Protein AF-A0A4Q3UBS9-F1 (afdb_monomer_lite)

Sequence (119 aa):
MHRSKIEELAQNNERLEFLGDAILGSIIAEYLFKRYPGQPEGYLTELRSRIVRRETLNNVAMRMGLHKLVQYNKNDRGLSRSHIFGNALEALIGAVYLDRGFTRTRKFILDQIIKPYVD

Structure (mmCIF, N/CA/C/O backbone):
data_AF-A0A4Q3UBS9-F1
#
_entry.id   AF-A0A4Q3UBS9-F1
#
loop_
_atom_site.group_PDB
_atom_site.id
_atom_site.type_symbol
_atom_site.label_atom_id
_atom_site.label_alt_id
_atom_site.label_comp_id
_atom_site.label_asym_id
_atom_site.label_entity_id
_atom_site.label_seq_id
_atom_site.pdbx_PDB_ins_code
_atom_site.Cartn_x
_atom_site.Cartn_y
_atom_site.Cartn_z
_atom_site.occupancy
_atom_site.B_iso_or_equiv
_atom_site.auth_seq_id
_atom_site.auth_comp_id
_atom_site.auth_asym_id
_atom_site.auth_atom_id
_atom_site.pdbx_PDB_model_num
ATOM 1 N N . MET A 1 1 ? 20.906 20.048 -20.626 1.00 44.28 1 MET A N 1
ATOM 2 C CA . MET A 1 1 ? 20.736 18.835 -19.793 1.00 44.28 1 MET A CA 1
ATOM 3 C C . MET A 1 1 ? 20.977 17.621 -20.677 1.00 44.28 1 MET A C 1
ATOM 5 O O . MET A 1 1 ? 20.404 17.570 -21.756 1.00 44.28 1 MET A O 1
ATOM 9 N N . HIS A 1 2 ? 21.895 16.728 -20.303 1.00 38.28 2 HIS A N 1
ATOM 10 C CA . HIS A 1 2 ? 22.347 15.619 -21.154 1.00 38.28 2 HIS A CA 1
ATOM 11 C C . HIS A 1 2 ? 21.356 14.443 -21.098 1.00 38.28 2 HIS A C 1
ATOM 13 O O . HIS A 1 2 ? 20.904 14.066 -20.017 1.00 38.28 2 HIS A O 1
ATOM 19 N N . ARG A 1 3 ? 21.025 13.886 -22.268 1.00 38.09 3 ARG A N 1
ATOM 20 C CA . ARG A 1 3 ? 20.019 12.830 -22.510 1.00 38.09 3 ARG A CA 1
ATOM 21 C C . ARG A 1 3 ? 20.223 11.576 -21.643 1.00 38.09 3 ARG A C 1
ATOM 23 O O . ARG A 1 3 ? 19.251 10.976 -21.205 1.00 38.09 3 ARG A O 1
ATOM 30 N N . SER A 1 4 ? 21.475 11.282 -21.299 1.00 47.88 4 SER A N 1
ATOM 31 C CA . SER A 1 4 ? 21.884 10.178 -20.423 1.00 47.88 4 SER A CA 1
ATOM 32 C C . SER A 1 4 ? 21.292 10.248 -19.012 1.00 47.88 4 SER A C 1
ATOM 34 O O . SER A 1 4 ? 20.939 9.221 -18.447 1.00 47.88 4 SER A O 1
ATOM 36 N N . LYS A 1 5 ? 21.098 11.449 -18.453 1.00 39.44 5 LYS A N 1
ATOM 37 C CA . LYS A 1 5 ? 20.523 11.610 -17.106 1.00 39.44 5 LYS A CA 1
ATOM 38 C C . LYS A 1 5 ? 19.009 11.367 -17.081 1.00 39.44 5 LYS A C 1
ATOM 40 O O . LYS A 1 5 ? 18.461 11.001 -16.050 1.00 39.44 5 LYS A O 1
ATOM 45 N N . ILE A 1 6 ? 18.337 11.567 -18.219 1.00 50.50 6 ILE A N 1
ATOM 46 C CA . ILE A 1 6 ? 16.905 11.276 -18.388 1.00 50.50 6 ILE A CA 1
ATOM 47 C C . ILE A 1 6 ? 16.686 9.769 -18.564 1.00 50.50 6 ILE A C 1
ATOM 49 O O . ILE A 1 6 ? 15.713 9.243 -18.040 1.00 50.50 6 ILE A O 1
ATOM 53 N N . GLU A 1 7 ? 17.593 9.071 -19.252 1.00 44.06 7 GLU A N 1
ATOM 54 C CA . GLU A 1 7 ? 17.543 7.608 -19.401 1.00 44.06 7 GLU A CA 1
ATOM 55 C C . GLU A 1 7 ? 17.835 6.875 -18.085 1.00 44.06 7 GLU A C 1
ATOM 57 O O . GLU A 1 7 ? 17.165 5.895 -17.778 1.00 44.06 7 GLU A O 1
ATOM 62 N N . GLU A 1 8 ? 18.752 7.388 -17.263 1.00 46.25 8 GLU A N 1
ATOM 63 C CA . GLU A 1 8 ? 19.033 6.853 -15.922 1.00 46.25 8 GLU A CA 1
ATOM 64 C C . GLU A 1 8 ? 17.837 7.049 -14.965 1.00 46.25 8 GLU A C 1
ATOM 66 O O . GLU A 1 8 ? 17.432 6.119 -14.271 1.00 46.25 8 GLU A O 1
ATOM 71 N N . LEU A 1 9 ? 17.168 8.212 -15.022 1.00 45.41 9 LEU A N 1
ATOM 72 C CA . LEU A 1 9 ? 15.884 8.456 -14.338 1.00 45.41 9 LEU A CA 1
ATOM 73 C C . LEU A 1 9 ? 14.729 7.600 -14.889 1.00 45.41 9 LEU A C 1
ATOM 75 O O . LEU A 1 9 ? 13.752 7.361 -14.183 1.00 45.41 9 LEU A O 1
ATOM 79 N N . ALA A 1 10 ? 14.811 7.166 -16.150 1.00 46.84 10 ALA A N 1
ATOM 80 C CA . ALA A 1 10 ? 13.817 6.303 -16.785 1.00 46.84 10 ALA A CA 1
ATOM 81 C C . ALA A 1 10 ? 14.024 4.811 -16.473 1.00 46.84 10 ALA A C 1
ATOM 83 O O . ALA A 1 10 ? 13.097 4.029 -16.676 1.00 46.84 10 ALA A O 1
ATOM 84 N N . GLN A 1 11 ? 15.202 4.410 -15.976 1.00 52.44 11 GLN A N 1
ATOM 85 C CA . GLN A 1 11 ? 15.482 3.023 -15.582 1.00 52.44 11 GLN A CA 1
ATOM 86 C C . GLN A 1 11 ? 15.072 2.696 -14.143 1.00 52.44 11 GLN A C 1
ATOM 88 O O . GLN A 1 11 ? 14.856 1.524 -13.830 1.00 52.44 11 GLN A O 1
ATOM 93 N N . ASN A 1 12 ? 14.899 3.700 -13.283 1.00 68.06 12 ASN A N 1
ATOM 94 C CA . ASN A 1 12 ? 14.463 3.475 -11.913 1.00 68.06 12 ASN A CA 1
ATOM 95 C C . ASN A 1 12 ? 12.943 3.619 -11.799 1.00 68.06 12 ASN A C 1
ATOM 97 O O . ASN A 1 12 ? 12.350 4.619 -12.202 1.00 68.06 12 ASN A O 1
ATOM 101 N N . ASN A 1 13 ? 12.295 2.639 -11.170 1.00 86.19 13 ASN A N 1
ATOM 102 C CA . ASN A 1 13 ? 10.851 2.652 -10.923 1.00 86.19 13 ASN A CA 1
ATOM 103 C C . ASN A 1 13 ? 10.412 3.692 -9.863 1.00 86.19 13 ASN A C 1
ATOM 105 O O . ASN A 1 13 ? 9.300 3.608 -9.353 1.00 86.19 13 ASN A O 1
ATOM 109 N N . GLU A 1 14 ? 11.235 4.698 -9.553 1.00 88.88 14 GLU A N 1
ATOM 110 C CA . GLU A 1 14 ? 11.014 5.711 -8.508 1.00 88.88 14 GLU A CA 1
ATOM 111 C C . GLU A 1 14 ? 9.718 6.509 -8.712 1.00 88.88 14 GLU A C 1
ATOM 113 O O . GLU A 1 14 ? 9.005 6.816 -7.761 1.00 88.88 14 GLU A O 1
ATOM 118 N N . ARG A 1 15 ? 9.353 6.822 -9.964 1.00 94.31 15 ARG A N 1
ATOM 119 C CA . ARG A 1 15 ? 8.080 7.511 -10.251 1.00 94.31 15 ARG A CA 1
ATOM 120 C C . ARG A 1 15 ? 6.866 6.636 -9.946 1.00 94.31 15 ARG A C 1
ATOM 122 O O . ARG A 1 15 ? 5.834 7.150 -9.516 1.00 94.31 15 ARG A O 1
ATOM 129 N N . LEU A 1 16 ? 6.981 5.334 -10.208 1.00 94.94 16 LEU A N 1
ATOM 130 C CA . LEU A 1 16 ? 5.938 4.368 -9.880 1.00 94.94 16 LEU A CA 1
ATOM 131 C C . LEU A 1 16 ? 5.897 4.108 -8.375 1.00 94.94 16 LEU A C 1
ATOM 133 O O . LEU A 1 16 ? 4.803 3.999 -7.839 1.00 94.94 16 LEU A O 1
ATOM 137 N N . GLU A 1 17 ? 7.053 4.054 -7.708 1.00 94.69 17 GLU A N 1
ATOM 138 C CA . GLU A 1 17 ? 7.178 3.970 -6.248 1.00 94.69 17 GLU A CA 1
ATOM 139 C C . GLU A 1 17 ? 6.449 5.140 -5.584 1.00 94.69 17 GLU A C 1
ATOM 141 O O . GLU A 1 17 ? 5.535 4.918 -4.798 1.00 94.69 17 GLU A O 1
ATOM 146 N N . PHE A 1 18 ? 6.757 6.377 -5.989 1.00 95.44 18 PHE A N 1
ATOM 147 C CA . PHE A 1 18 ? 6.098 7.585 -5.486 1.00 95.44 18 PHE A CA 1
ATOM 148 C C . PHE A 1 18 ? 4.568 7.530 -5.625 1.00 95.44 18 PHE A C 1
ATOM 150 O O . PHE A 1 18 ? 3.833 7.826 -4.682 1.00 95.44 18 PHE A O 1
ATOM 157 N N . LEU A 1 19 ? 4.070 7.142 -6.804 1.00 97.50 19 LEU A N 1
ATOM 158 C CA . LEU A 1 19 ? 2.633 6.996 -7.032 1.00 97.50 19 LEU A CA 1
ATOM 159 C C . LEU A 1 19 ? 2.043 5.862 -6.181 1.00 97.50 19 LEU A C 1
ATOM 161 O O . LEU A 1 19 ? 0.960 6.000 -5.615 1.00 97.50 19 LEU A O 1
ATOM 165 N N . GLY A 1 20 ? 2.749 4.739 -6.110 1.00 97.44 20 GLY A N 1
ATOM 166 C CA . GLY A 1 20 ? 2.340 3.549 -5.386 1.00 97.44 20 GLY A CA 1
ATOM 167 C C . GLY A 1 20 ? 2.225 3.763 -3.885 1.00 97.44 20 GLY A C 1
ATOM 168 O O . GLY A 1 20 ? 1.217 3.352 -3.315 1.00 97.44 20 GLY A O 1
ATOM 169 N N . ASP A 1 21 ? 3.190 4.449 -3.270 1.00 96.31 21 ASP A N 1
ATOM 170 C CA . ASP A 1 21 ? 3.171 4.816 -1.848 1.00 96.31 21 ASP A CA 1
ATOM 171 C C . ASP A 1 21 ? 1.937 5.670 -1.512 1.00 96.31 21 ASP A C 1
ATOM 173 O O . ASP A 1 21 ? 1.155 5.333 -0.619 1.00 96.31 21 ASP A O 1
ATOM 177 N N . ALA A 1 22 ? 1.661 6.708 -2.310 1.00 97.81 22 ALA A N 1
ATOM 178 C CA . ALA A 1 22 ? 0.490 7.564 -2.112 1.00 97.81 22 ALA A CA 1
ATOM 179 C C . ALA A 1 22 ? -0.840 6.791 -2.223 1.00 97.81 22 ALA A C 1
ATOM 181 O O . ALA A 1 22 ? -1.764 6.989 -1.422 1.00 97.81 22 ALA A O 1
ATOM 182 N N . ILE A 1 23 ? -0.945 5.890 -3.205 1.00 98.00 23 ILE A N 1
ATOM 183 C CA . ILE A 1 23 ? -2.130 5.046 -3.405 1.00 98.00 23 ILE A CA 1
ATOM 184 C C . ILE A 1 23 ? -2.283 4.033 -2.266 1.00 98.00 23 ILE A C 1
ATOM 186 O O . ILE A 1 23 ? -3.383 3.886 -1.722 1.00 98.00 23 ILE A O 1
ATOM 190 N N . LEU A 1 24 ? -1.194 3.375 -1.866 1.00 97.12 24 LEU A N 1
ATOM 191 C CA . LEU A 1 24 ? -1.162 2.443 -0.743 1.00 97.12 24 LEU A CA 1
ATOM 192 C C . LEU A 1 24 ? -1.613 3.135 0.545 1.00 97.12 24 LEU A C 1
ATOM 194 O O . LEU A 1 24 ? -2.565 2.679 1.181 1.00 97.12 24 LEU A O 1
ATOM 198 N N . GLY A 1 25 ? -0.993 4.263 0.893 1.00 96.38 25 GLY A N 1
ATOM 199 C CA . GLY A 1 25 ? -1.318 5.031 2.092 1.00 96.38 25 GLY A CA 1
ATOM 200 C C . GLY A 1 25 ? -2.784 5.464 2.135 1.00 96.38 25 GLY A C 1
ATOM 201 O O . GLY A 1 25 ? -3.426 5.356 3.183 1.00 96.38 25 GLY A O 1
ATOM 202 N N . SER A 1 26 ? -3.339 5.873 0.991 1.00 97.12 26 SER A N 1
ATOM 203 C CA . SER A 1 26 ? -4.748 6.263 0.865 1.00 97.12 26 SER A CA 1
ATOM 204 C C . SER A 1 26 ? -5.702 5.086 1.096 1.00 97.12 26 SER A C 1
ATOM 206 O O . SER A 1 26 ? -6.659 5.204 1.860 1.00 97.12 26 SER A O 1
ATOM 208 N N . ILE A 1 27 ? -5.429 3.928 0.484 1.00 96.88 27 ILE A N 1
ATOM 209 C CA . ILE A 1 27 ? -6.254 2.720 0.633 1.00 96.88 27 ILE A CA 1
ATOM 210 C C . ILE A 1 27 ? -6.195 2.181 2.067 1.00 96.88 27 ILE A C 1
ATOM 212 O O . ILE A 1 27 ? -7.231 1.799 2.615 1.00 96.88 27 ILE A O 1
ATOM 216 N N . ILE A 1 28 ? -5.016 2.180 2.701 1.00 95.62 28 ILE A N 1
ATOM 217 C CA . ILE A 1 28 ? -4.886 1.744 4.098 1.00 95.62 28 ILE A CA 1
ATOM 218 C C . ILE A 1 28 ? -5.602 2.713 5.040 1.00 95.62 28 ILE A C 1
ATOM 220 O O . ILE A 1 28 ? -6.314 2.262 5.936 1.00 95.62 28 ILE A O 1
ATOM 224 N N . ALA A 1 29 ? -5.480 4.025 4.827 1.00 96.12 29 ALA A N 1
ATOM 225 C CA . ALA A 1 29 ? -6.201 5.015 5.625 1.00 96.12 29 ALA A CA 1
ATOM 226 C C . ALA A 1 29 ? -7.725 4.834 5.513 1.00 96.12 29 ALA A C 1
ATOM 228 O O . ALA A 1 29 ? -8.410 4.769 6.533 1.00 96.12 29 ALA A O 1
ATOM 229 N N . GLU A 1 30 ? -8.250 4.672 4.292 1.00 96.19 30 GLU A N 1
ATOM 230 C CA . GLU A 1 30 ? -9.675 4.407 4.055 1.00 96.19 30 GLU A CA 1
ATOM 231 C C . GLU A 1 30 ? -10.133 3.114 4.752 1.00 96.19 30 GLU A C 1
ATOM 233 O O . GLU A 1 30 ? -11.196 3.073 5.377 1.00 96.19 30 GLU A O 1
ATOM 238 N N . TYR A 1 31 ? -9.332 2.051 4.652 1.00 95.00 31 TYR A N 1
ATOM 239 C CA . TYR A 1 31 ? -9.622 0.771 5.288 1.00 95.00 31 TYR A CA 1
ATOM 240 C C . TYR A 1 31 ? -9.699 0.892 6.813 1.00 95.00 31 TYR A C 1
ATOM 242 O O . TYR A 1 31 ? -10.692 0.471 7.408 1.00 95.00 31 TYR A O 1
ATOM 250 N N . LEU A 1 32 ? -8.688 1.498 7.443 1.00 95.31 32 LEU A N 1
ATOM 251 C CA . LEU A 1 32 ? -8.628 1.659 8.896 1.00 95.31 32 LEU A CA 1
ATOM 252 C C . LEU A 1 32 ? -9.762 2.548 9.413 1.00 95.31 32 LEU A C 1
ATOM 254 O O . LEU A 1 32 ? -10.400 2.188 10.400 1.00 95.31 32 LEU A O 1
ATOM 258 N N . PHE A 1 33 ? -10.064 3.646 8.713 1.00 96.62 33 PHE A N 1
ATOM 259 C CA . PHE A 1 33 ? -11.174 4.539 9.049 1.00 96.62 33 PHE A CA 1
ATOM 260 C C . PHE A 1 33 ? -12.517 3.796 9.087 1.00 96.62 33 PHE A C 1
ATOM 262 O O . PHE A 1 33 ? -13.283 3.929 10.037 1.00 96.62 33 PHE A O 1
ATOM 269 N N . LYS A 1 34 ? -12.789 2.957 8.077 1.00 95.44 34 LYS A N 1
ATOM 270 C CA . LYS A 1 34 ? -14.027 2.162 8.014 1.00 95.44 34 LYS A CA 1
ATOM 271 C C . LYS A 1 34 ? -14.045 1.013 9.023 1.00 95.44 34 LYS A C 1
ATOM 273 O O . LYS A 1 34 ? -15.111 0.655 9.516 1.00 95.44 34 LYS A O 1
ATOM 278 N N . ARG A 1 35 ? -12.888 0.407 9.309 1.00 94.19 35 ARG A N 1
ATOM 279 C CA . ARG A 1 35 ? -12.773 -0.754 10.205 1.00 94.19 35 ARG A CA 1
ATOM 280 C C . ARG A 1 35 ? -12.877 -0.374 11.681 1.00 94.19 35 ARG A C 1
ATOM 282 O O . ARG A 1 35 ? -13.422 -1.161 12.454 1.00 94.19 35 ARG A O 1
ATOM 289 N N . TYR A 1 36 ? -12.373 0.800 12.056 1.00 95.25 36 TYR A N 1
ATOM 290 C CA . TYR A 1 36 ? -12.260 1.256 13.442 1.00 95.25 36 TYR A CA 1
ATOM 291 C C . TYR A 1 36 ? -12.968 2.608 13.673 1.00 95.25 36 TYR A C 1
ATOM 293 O O . TYR A 1 36 ? -12.320 3.573 14.076 1.00 95.25 36 TYR A O 1
ATOM 301 N N . PRO A 1 37 ? -14.298 2.699 13.470 1.00 96.19 37 PRO A N 1
ATOM 302 C CA . PRO A 1 37 ? -15.029 3.973 13.497 1.00 96.19 37 PRO A CA 1
ATOM 303 C C . PRO A 1 37 ? -15.026 4.689 14.860 1.00 96.19 37 PRO A C 1
ATOM 305 O O . PRO A 1 37 ? -15.315 5.878 14.920 1.00 96.19 37 PRO A O 1
ATOM 308 N N . GLY A 1 38 ? -14.728 3.980 15.954 1.00 96.62 38 GLY A N 1
ATOM 309 C CA . GLY A 1 38 ? -14.670 4.545 17.308 1.00 96.62 38 GLY A CA 1
ATOM 310 C C . GLY A 1 38 ? -13.265 4.899 17.802 1.00 96.62 38 GLY A C 1
ATOM 311 O O . GLY A 1 38 ? -13.128 5.317 18.947 1.00 96.62 38 GLY A O 1
ATOM 312 N N . GLN A 1 39 ? -12.221 4.687 16.995 1.00 97.81 39 GLN A N 1
ATOM 313 C CA . GLN A 1 39 ? -10.839 4.932 17.412 1.00 97.81 39 GLN A CA 1
ATOM 314 C C . GLN A 1 39 ? -10.380 6.351 17.040 1.00 97.81 39 GLN A C 1
ATOM 316 O O . GLN A 1 39 ? -10.789 6.873 16.000 1.00 97.81 39 GLN A O 1
ATOM 321 N N . PRO A 1 40 ? -9.520 6.986 17.858 1.00 97.69 40 PRO A N 1
ATOM 322 C CA . PRO A 1 40 ? -9.020 8.327 17.580 1.00 97.69 40 PRO A CA 1
ATOM 323 C C . PRO A 1 40 ? -8.029 8.336 16.407 1.00 97.69 40 PRO A C 1
ATOM 325 O O . PRO A 1 40 ? -7.399 7.326 16.096 1.00 97.69 40 PRO A O 1
ATOM 328 N N . GLU A 1 41 ? -7.830 9.510 15.801 1.00 97.00 41 GLU A N 1
ATOM 329 C CA . GLU A 1 41 ? -6.904 9.706 14.673 1.00 97.00 41 GLU A CA 1
ATOM 330 C C . GLU A 1 41 ? -5.495 9.169 14.969 1.00 97.00 41 GLU A C 1
ATOM 332 O O . GLU A 1 41 ? -4.957 8.423 14.153 1.00 97.00 41 GLU A O 1
ATOM 337 N N . GLY A 1 42 ? -4.947 9.436 16.160 1.00 97.75 42 GLY A N 1
ATOM 338 C CA . GLY A 1 42 ? -3.609 8.972 16.534 1.00 97.75 42 GLY A CA 1
ATOM 339 C C . GLY A 1 42 ? -3.453 7.4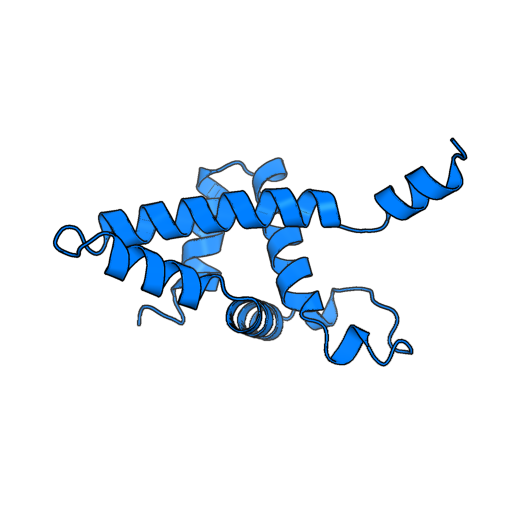47 16.479 1.00 97.75 42 GLY A C 1
ATOM 340 O O . GLY A 1 42 ? -2.431 6.953 16.006 1.00 97.75 42 GLY A O 1
ATOM 341 N N . TYR A 1 43 ? -4.492 6.696 16.865 1.00 96.00 43 TYR A N 1
ATOM 342 C CA . TYR A 1 43 ? -4.507 5.233 16.756 1.00 96.00 43 TYR A CA 1
ATOM 343 C C . TYR A 1 43 ? -4.485 4.779 15.289 1.00 96.00 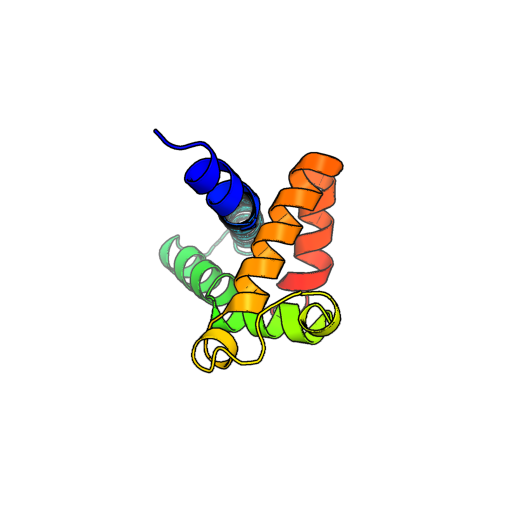43 TYR A C 1
ATOM 345 O O . TYR A 1 43 ? -3.724 3.884 14.915 1.00 96.00 43 TYR A O 1
ATOM 353 N N . LEU A 1 44 ? -5.289 5.420 14.432 1.00 96.69 44 LEU A N 1
ATOM 354 C CA . LEU A 1 44 ? -5.334 5.113 12.999 1.00 96.69 44 LEU A CA 1
ATOM 355 C C . LEU A 1 44 ? -3.997 5.434 12.318 1.00 96.69 44 LEU A C 1
ATOM 357 O O . LEU A 1 44 ? -3.516 4.645 11.502 1.00 96.69 44 LEU A O 1
ATOM 361 N N . THR A 1 45 ? -3.377 6.559 12.675 1.00 96.19 45 THR A N 1
ATOM 362 C CA . THR A 1 45 ? -2.075 6.982 12.153 1.00 96.19 45 THR A CA 1
ATOM 363 C C . THR A 1 45 ? -0.956 6.041 12.599 1.00 96.19 45 THR A C 1
ATOM 365 O O . THR A 1 45 ? -0.114 5.675 11.772 1.00 96.19 45 THR A O 1
ATOM 368 N N . GLU A 1 46 ? -0.966 5.570 13.850 1.00 95.75 46 GLU A N 1
ATOM 369 C CA . GLU A 1 46 ? -0.006 4.575 14.339 1.00 95.75 46 GLU A CA 1
ATOM 370 C C . GLU A 1 46 ? -0.141 3.242 13.585 1.00 95.75 46 GLU A C 1
ATOM 372 O O . GLU A 1 46 ? 0.846 2.721 13.052 1.00 95.75 46 GLU A O 1
ATOM 377 N N . LEU A 1 47 ? -1.365 2.712 13.471 1.00 93.94 47 LEU A N 1
ATOM 378 C CA . LEU A 1 47 ? -1.625 1.474 12.734 1.00 93.94 47 LEU A CA 1
ATOM 379 C C . LEU A 1 47 ? -1.231 1.589 11.264 1.00 93.94 47 LEU A C 1
ATOM 381 O O . LEU A 1 47 ? -0.552 0.703 10.742 1.00 93.94 47 LEU A O 1
ATOM 385 N N . ARG A 1 48 ? -1.611 2.686 10.597 1.00 94.88 48 ARG A N 1
ATOM 386 C CA . ARG A 1 48 ? -1.235 2.934 9.201 1.00 94.88 48 ARG A CA 1
ATOM 387 C C . ARG A 1 48 ? 0.279 2.907 9.054 1.00 94.88 48 ARG A C 1
ATOM 389 O O . ARG A 1 48 ? 0.779 2.179 8.205 1.00 94.88 48 ARG A O 1
ATOM 396 N N . SER A 1 49 ? 0.996 3.637 9.909 1.00 94.06 49 SER A N 1
ATOM 397 C CA . SER A 1 49 ? 2.462 3.714 9.883 1.00 94.06 49 SER A CA 1
ATOM 398 C C . SER A 1 49 ? 3.108 2.343 10.085 1.00 94.06 49 SER A C 1
ATOM 400 O O . SER A 1 49 ? 4.074 2.005 9.406 1.00 94.06 49 SER A O 1
ATOM 402 N N . ARG A 1 50 ? 2.548 1.504 10.964 1.00 92.06 50 ARG A N 1
ATOM 403 C CA . ARG A 1 50 ? 3.018 0.127 11.180 1.00 92.06 50 ARG A CA 1
ATOM 404 C C . ARG A 1 50 ? 2.824 -0.772 9.954 1.00 92.06 50 ARG A C 1
ATOM 406 O O . ARG A 1 50 ? 3.676 -1.620 9.681 1.00 92.06 50 ARG A O 1
ATOM 413 N N . ILE A 1 51 ? 1.726 -0.592 9.224 1.00 90.88 51 ILE A N 1
ATOM 414 C CA . ILE A 1 51 ? 1.411 -1.358 8.011 1.00 90.88 51 ILE A CA 1
ATOM 415 C C . ILE A 1 51 ? 2.293 -0.917 6.836 1.00 90.88 51 ILE A C 1
ATOM 417 O O . ILE A 1 51 ? 2.848 -1.763 6.142 1.00 90.88 51 ILE A O 1
ATOM 421 N N . VAL A 1 52 ? 2.455 0.391 6.622 1.00 92.62 52 VAL A N 1
ATOM 422 C CA . VAL A 1 52 ? 3.179 0.927 5.452 1.00 92.62 52 VAL A CA 1
ATOM 423 C C . VAL A 1 52 ? 4.676 1.138 5.693 1.00 92.62 52 VAL A C 1
ATOM 425 O O . VAL A 1 52 ? 5.386 1.587 4.803 1.00 92.62 52 VAL A O 1
ATOM 428 N N . ARG A 1 53 ? 5.209 0.814 6.880 1.00 90.88 53 ARG A N 1
ATOM 429 C CA . ARG A 1 53 ? 6.658 0.923 7.117 1.00 90.88 53 ARG A CA 1
ATOM 430 C C . ARG A 1 53 ? 7.433 -0.013 6.187 1.00 90.88 53 ARG A C 1
ATOM 432 O O . ARG A 1 53 ? 7.053 -1.165 5.971 1.00 90.88 53 ARG A O 1
ATOM 439 N N . ARG A 1 54 ? 8.600 0.454 5.744 1.00 88.38 54 ARG A N 1
ATOM 440 C CA . ARG A 1 54 ? 9.482 -0.242 4.791 1.00 88.38 54 ARG A CA 1
ATOM 441 C C . ARG A 1 54 ? 9.771 -1.700 5.143 1.00 88.38 54 ARG A C 1
ATOM 443 O O . ARG A 1 54 ? 9.765 -2.554 4.268 1.00 88.38 54 ARG A O 1
ATOM 450 N N . GLU A 1 55 ? 10.016 -2.003 6.417 1.00 87.94 55 GLU A N 1
ATOM 451 C CA . GLU A 1 55 ? 10.270 -3.377 6.877 1.00 87.94 55 GLU A CA 1
ATOM 452 C C . GLU A 1 55 ? 9.068 -4.301 6.617 1.00 87.94 55 GLU A C 1
ATOM 454 O O . GLU A 1 55 ? 9.226 -5.406 6.098 1.00 87.94 55 GLU A O 1
ATOM 459 N N . THR A 1 56 ? 7.859 -3.819 6.916 1.00 88.62 56 THR A N 1
ATOM 460 C CA . THR A 1 56 ? 6.601 -4.529 6.674 1.00 88.62 56 THR A CA 1
ATOM 461 C C . THR A 1 56 ? 6.418 -4.799 5.180 1.00 88.62 56 THR A C 1
ATOM 463 O O . THR A 1 56 ? 6.232 -5.950 4.785 1.00 88.62 56 THR A O 1
ATOM 466 N N . LEU A 1 57 ? 6.559 -3.770 4.340 1.00 90.56 57 LEU A N 1
ATOM 467 C CA . LEU A 1 57 ? 6.393 -3.894 2.888 1.00 90.56 57 LEU A CA 1
ATOM 468 C C . LEU A 1 57 ? 7.446 -4.799 2.248 1.00 90.56 57 LEU A C 1
ATOM 470 O O . LEU A 1 57 ? 7.119 -5.609 1.384 1.00 90.56 57 LEU A O 1
ATOM 474 N N . ASN A 1 58 ? 8.692 -4.737 2.716 1.00 89.12 58 ASN A N 1
ATOM 475 C CA . ASN A 1 58 ? 9.754 -5.618 2.246 1.00 89.12 58 ASN A CA 1
ATOM 476 C C . ASN A 1 58 ? 9.447 -7.089 2.576 1.00 89.12 58 ASN A C 1
ATOM 478 O O . ASN A 1 58 ? 9.601 -7.960 1.721 1.00 89.12 58 ASN A O 1
ATOM 482 N N . ASN A 1 59 ? 8.939 -7.374 3.780 1.00 87.06 59 ASN A N 1
ATOM 483 C CA . ASN A 1 59 ? 8.522 -8.725 4.165 1.00 87.06 59 ASN A CA 1
ATOM 484 C C . ASN A 1 59 ? 7.344 -9.231 3.319 1.00 87.06 59 ASN A C 1
ATOM 486 O O . ASN A 1 59 ? 7.344 -10.387 2.888 1.00 87.06 59 ASN A O 1
ATOM 490 N N . VAL A 1 60 ? 6.360 -8.372 3.041 1.00 88.19 60 VAL A N 1
ATOM 491 C CA . VAL A 1 60 ? 5.239 -8.696 2.145 1.00 88.19 60 VAL A CA 1
ATOM 492 C C . VAL A 1 60 ? 5.751 -9.003 0.735 1.00 88.19 60 VAL A C 1
ATOM 494 O O . VAL A 1 60 ? 5.444 -10.063 0.190 1.00 88.19 60 VAL A O 1
ATOM 497 N N . ALA A 1 61 ? 6.614 -8.152 0.180 1.00 88.75 61 ALA A N 1
ATOM 498 C CA . ALA A 1 61 ? 7.212 -8.346 -1.138 1.00 88.75 61 ALA A CA 1
ATOM 499 C C . ALA A 1 61 ? 8.003 -9.664 -1.239 1.00 88.75 61 ALA A C 1
ATOM 501 O O . ALA A 1 61 ? 7.885 -10.401 -2.223 1.00 88.75 61 ALA A O 1
ATOM 502 N N . MET A 1 62 ? 8.765 -10.012 -0.197 1.00 86.25 62 MET A N 1
ATOM 503 C CA . MET A 1 62 ? 9.480 -11.288 -0.114 1.00 86.25 62 MET A CA 1
ATOM 504 C C . MET A 1 62 ? 8.521 -12.482 -0.160 1.00 86.25 62 MET A C 1
ATOM 506 O O . MET A 1 62 ? 8.747 -13.403 -0.949 1.00 86.25 62 MET A O 1
ATOM 510 N N . ARG A 1 63 ? 7.436 -12.450 0.629 1.00 85.62 63 ARG A N 1
ATOM 511 C CA . ARG A 1 63 ? 6.410 -13.511 0.680 1.00 85.62 63 ARG A CA 1
ATOM 512 C C . ARG A 1 63 ? 5.657 -13.669 -0.637 1.00 85.62 63 ARG A C 1
ATOM 514 O O . ARG A 1 63 ? 5.347 -14.789 -1.024 1.00 85.62 63 ARG A 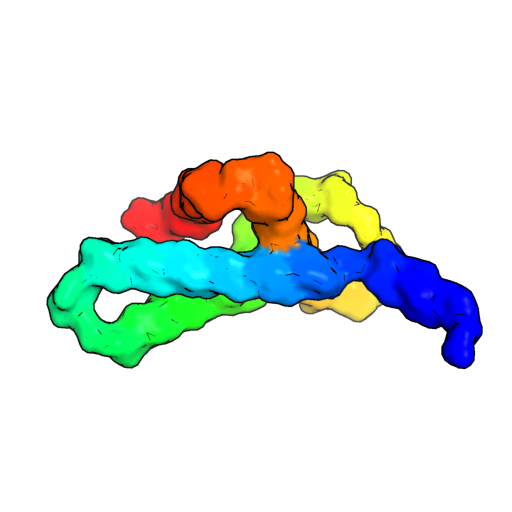O 1
ATOM 521 N N . MET A 1 64 ? 5.420 -12.567 -1.342 1.00 85.25 64 MET A N 1
ATOM 522 C CA . MET A 1 64 ? 4.829 -12.561 -2.684 1.00 85.25 64 MET A CA 1
ATOM 523 C C . MET A 1 64 ? 5.789 -13.075 -3.770 1.00 85.25 64 MET A C 1
ATOM 525 O O . MET A 1 64 ? 5.390 -13.245 -4.918 1.00 85.25 64 MET A O 1
ATOM 529 N N . GLY A 1 65 ? 7.059 -13.323 -3.434 1.00 84.38 65 GLY A N 1
ATOM 530 C CA . GLY A 1 65 ? 8.055 -13.813 -4.381 1.00 84.38 65 GLY A CA 1
ATOM 531 C C . GLY A 1 65 ? 8.656 -12.734 -5.283 1.00 84.38 65 GLY A C 1
ATOM 532 O O . GLY A 1 65 ? 9.370 -13.086 -6.221 1.00 84.38 65 GLY A O 1
ATOM 533 N N . LEU A 1 66 ? 8.440 -11.439 -4.997 1.00 84.69 66 LEU A N 1
ATOM 534 C CA . LEU A 1 66 ? 8.973 -10.339 -5.819 1.00 84.69 66 LEU A CA 1
ATOM 535 C C . LEU A 1 66 ? 10.501 -10.382 -5.912 1.00 84.69 66 LEU A C 1
ATOM 537 O O . LEU A 1 66 ? 11.060 -10.043 -6.949 1.00 84.69 66 LEU A O 1
ATOM 541 N N . HIS A 1 67 ? 11.186 -10.887 -4.886 1.00 80.12 67 HIS A N 1
ATOM 542 C CA . HIS A 1 67 ? 12.640 -11.065 -4.894 1.00 80.12 67 HIS A CA 1
ATOM 543 C C . HIS A 1 67 ? 13.177 -11.938 -6.036 1.00 80.12 67 HIS A C 1
ATOM 545 O O . HIS A 1 67 ? 14.357 -11.856 -6.366 1.00 80.12 67 HIS A O 1
ATOM 551 N N . LYS A 1 68 ? 12.327 -12.776 -6.643 1.00 82.06 68 LYS A N 1
ATOM 552 C CA . LYS A 1 68 ? 12.679 -13.605 -7.805 1.00 82.06 68 LYS A CA 1
ATOM 553 C C . LYS A 1 68 ? 12.510 -12.868 -9.135 1.00 82.06 68 LYS A C 1
ATOM 555 O O . LYS A 1 68 ? 13.030 -13.331 -10.143 1.00 82.06 68 LYS A O 1
ATOM 560 N N . LEU A 1 69 ? 11.760 -11.767 -9.136 1.00 81.44 69 LEU A N 1
ATOM 561 C CA . LEU A 1 69 ? 11.367 -11.008 -10.325 1.00 81.44 69 LEU A CA 1
ATOM 562 C C . LEU A 1 69 ? 12.109 -9.672 -10.436 1.00 81.44 69 LEU A C 1
ATOM 564 O O . LEU A 1 69 ? 12.341 -9.190 -11.541 1.00 81.44 69 LEU A O 1
ATOM 568 N N . VAL A 1 70 ? 12.483 -9.074 -9.302 1.00 80.00 70 VAL A N 1
ATOM 569 C CA . VAL A 1 70 ? 13.217 -7.807 -9.266 1.00 80.00 70 VAL A CA 1
ATOM 570 C C . VAL A 1 70 ? 14.621 -8.009 -9.831 1.00 80.00 70 VAL A C 1
ATOM 572 O O . VAL A 1 70 ? 15.403 -8.819 -9.331 1.00 80.00 70 VAL A O 1
ATOM 575 N N . GLN A 1 71 ? 14.948 -7.240 -10.867 1.00 76.44 71 GLN A N 1
ATOM 576 C CA . GLN A 1 71 ? 16.299 -7.147 -11.405 1.00 76.44 71 GLN A CA 1
ATOM 577 C C . GLN A 1 71 ? 17.069 -6.092 -10.613 1.00 76.44 71 GLN A C 1
ATOM 579 O O . GLN A 1 71 ? 16.660 -4.938 -10.544 1.00 76.44 71 GLN A O 1
ATOM 584 N N . TYR A 1 72 ? 18.171 -6.495 -9.990 1.00 73.50 72 TYR A N 1
ATOM 585 C CA . TYR A 1 72 ? 19.035 -5.598 -9.229 1.00 73.50 72 TYR A CA 1
ATOM 586 C C . TYR A 1 72 ? 20.489 -6.054 -9.324 1.00 73.50 72 TYR A C 1
ATOM 588 O O . TYR A 1 72 ? 20.776 -7.232 -9.569 1.00 73.50 72 TYR A O 1
ATOM 596 N N . ASN A 1 73 ? 21.424 -5.125 -9.117 1.00 70.12 73 ASN A N 1
ATOM 597 C CA . ASN A 1 73 ? 22.841 -5.455 -9.104 1.00 70.12 73 ASN A CA 1
ATOM 598 C C . ASN A 1 73 ? 23.199 -6.210 -7.813 1.00 70.12 73 ASN A C 1
ATOM 600 O O . ASN A 1 73 ? 23.337 -5.616 -6.747 1.00 70.12 73 ASN A O 1
ATOM 604 N N . LYS A 1 74 ? 23.379 -7.532 -7.914 1.00 64.38 74 LYS A N 1
ATOM 605 C CA . LYS A 1 74 ? 23.725 -8.405 -6.776 1.00 64.38 74 LYS A CA 1
ATOM 606 C C . LYS A 1 74 ? 25.104 -8.113 -6.170 1.00 64.38 74 LYS A C 1
ATOM 608 O O . LYS A 1 74 ? 25.352 -8.507 -5.034 1.00 64.38 74 LYS A O 1
ATOM 613 N N . ASN A 1 75 ? 25.987 -7.446 -6.916 1.00 64.00 75 ASN A N 1
ATOM 614 C CA . ASN A 1 75 ? 27.328 -7.083 -6.454 1.00 64.00 75 ASN A CA 1
ATOM 615 C C . ASN A 1 75 ? 27.338 -5.792 -5.628 1.00 64.00 75 ASN A C 1
ATOM 617 O O . ASN A 1 75 ? 28.334 -5.496 -4.967 1.00 64.00 75 ASN A O 1
ATOM 621 N N . ASP A 1 76 ? 26.234 -5.047 -5.627 1.00 64.19 76 ASP A N 1
ATOM 622 C CA . ASP A 1 76 ? 26.064 -3.910 -4.742 1.00 64.19 76 ASP A CA 1
ATOM 623 C C . ASP A 1 76 ? 25.653 -4.407 -3.349 1.00 64.19 76 ASP A C 1
ATOM 625 O O . ASP A 1 76 ? 24.505 -4.764 -3.064 1.00 64.19 76 ASP A O 1
ATOM 629 N N . ARG A 1 77 ? 26.643 -4.467 -2.457 1.00 53.03 77 ARG A N 1
ATOM 630 C CA . ARG A 1 77 ? 26.466 -4.949 -1.082 1.00 53.03 77 ARG A CA 1
ATOM 631 C C . ARG A 1 77 ? 25.532 -4.049 -0.259 1.00 53.03 77 ARG A C 1
ATOM 633 O O . ARG A 1 77 ? 24.994 -4.528 0.742 1.00 53.03 77 ARG A O 1
ATOM 640 N N . GLY A 1 78 ? 25.299 -2.801 -0.680 1.00 55.75 78 GLY A N 1
ATOM 641 C CA . GLY A 1 78 ? 24.329 -1.888 -0.071 1.00 55.75 78 GLY A CA 1
ATOM 642 C C . GLY A 1 78 ? 22.880 -2.241 -0.417 1.00 55.75 78 GLY A C 1
ATOM 643 O O . GLY A 1 78 ? 22.000 -2.129 0.437 1.00 55.75 78 GLY A O 1
ATOM 644 N N . LEU A 1 79 ? 22.642 -2.776 -1.620 1.00 53.19 79 LEU A N 1
ATOM 645 C CA . LEU A 1 79 ? 21.305 -3.133 -2.105 1.00 53.19 79 LEU A CA 1
ATOM 646 C C . LEU A 1 79 ? 20.690 -4.328 -1.350 1.00 53.19 79 LEU A C 1
ATOM 648 O O . LEU A 1 79 ? 19.484 -4.334 -1.118 1.00 53.19 79 LEU A O 1
ATOM 652 N N . SER A 1 80 ? 21.494 -5.284 -0.861 1.00 46.09 80 SER A N 1
ATOM 653 C CA . SER A 1 80 ? 20.993 -6.431 -0.066 1.00 46.09 80 SER A CA 1
ATOM 654 C C . SER A 1 80 ? 20.427 -6.056 1.315 1.00 46.09 80 SER A C 1
ATOM 656 O O . SER A 1 80 ? 19.625 -6.802 1.873 1.00 46.09 80 SER A O 1
ATOM 658 N N . ARG A 1 81 ? 20.831 -4.897 1.861 1.00 52.50 81 ARG A N 1
ATOM 659 C CA . ARG A 1 81 ? 20.284 -4.302 3.097 1.00 52.50 81 ARG A CA 1
ATOM 660 C C . ARG A 1 81 ? 19.219 -3.242 2.822 1.00 52.50 81 ARG A C 1
ATOM 662 O O . ARG A 1 81 ? 18.571 -2.775 3.754 1.00 52.50 81 ARG A O 1
ATOM 669 N N . SER A 1 82 ? 19.071 -2.832 1.568 1.00 61.16 82 SER A N 1
ATOM 670 C CA . SER A 1 82 ? 18.120 -1.807 1.171 1.00 61.16 82 SER A CA 1
ATOM 671 C C . SER A 1 82 ? 16.733 -2.424 1.045 1.00 61.16 82 SER A C 1
ATOM 673 O O . SER A 1 82 ? 16.583 -3.572 0.629 1.00 61.16 82 SER A O 1
ATOM 675 N N . HIS A 1 83 ? 15.703 -1.668 1.394 1.00 73.56 83 HIS A N 1
ATOM 676 C CA . HIS A 1 83 ? 14.298 -2.061 1.301 1.00 73.56 83 HIS A CA 1
ATOM 677 C C . HIS A 1 83 ? 13.801 -2.175 -0.157 1.00 73.56 83 HIS A C 1
ATOM 679 O O . HIS A 1 83 ? 12.650 -1.871 -0.449 1.00 73.56 83 HIS A O 1
ATOM 685 N N . ILE A 1 84 ? 14.665 -2.624 -1.074 1.00 83.31 84 ILE A N 1
ATOM 686 C CA . ILE A 1 84 ? 14.458 -2.673 -2.520 1.00 83.31 84 ILE A CA 1
ATOM 687 C C . ILE A 1 84 ? 13.201 -3.448 -2.906 1.00 83.31 84 ILE A C 1
ATOM 689 O O . ILE A 1 84 ? 12.528 -3.078 -3.861 1.00 83.31 84 ILE A O 1
ATOM 693 N N . PHE A 1 85 ? 12.845 -4.501 -2.164 1.00 86.88 85 PHE A N 1
ATOM 694 C CA . PHE A 1 85 ? 11.637 -5.264 -2.463 1.00 86.88 85 PHE A CA 1
ATOM 695 C C . PHE A 1 85 ? 10.378 -4.522 -2.005 1.00 86.88 85 PHE A C 1
ATOM 697 O O . PHE A 1 85 ? 9.353 -4.632 -2.671 1.00 86.88 85 PHE A O 1
ATOM 704 N N . GLY A 1 86 ? 10.458 -3.736 -0.926 1.00 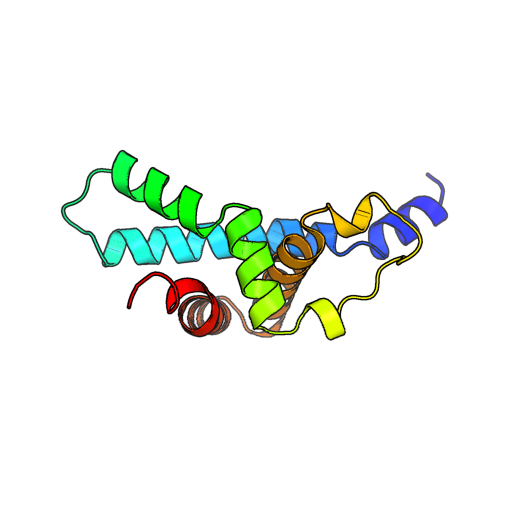89.44 86 GLY A N 1
ATOM 705 C CA . GLY A 1 86 ? 9.398 -2.808 -0.520 1.00 89.44 86 GLY A CA 1
ATOM 706 C C . GLY A 1 86 ? 9.157 -1.737 -1.585 1.00 89.44 86 GLY A C 1
ATOM 707 O O . GLY A 1 86 ? 8.041 -1.620 -2.079 1.00 89.44 86 GLY A O 1
ATOM 708 N N . ASN A 1 87 ? 10.223 -1.079 -2.039 1.00 90.44 87 ASN A N 1
ATOM 709 C CA . ASN A 1 87 ? 10.162 -0.104 -3.129 1.00 90.44 87 ASN A CA 1
ATOM 710 C C . ASN A 1 87 ? 9.626 -0.726 -4.433 1.00 90.44 87 ASN A C 1
ATOM 712 O O . ASN A 1 87 ? 8.808 -0.139 -5.137 1.00 90.44 87 ASN A O 1
ATOM 716 N N . ALA A 1 88 ? 10.036 -1.959 -4.752 1.00 90.88 88 ALA A N 1
ATOM 717 C CA . ALA A 1 88 ? 9.510 -2.687 -5.905 1.00 90.88 88 ALA A CA 1
ATOM 718 C C . ALA A 1 88 ? 8.017 -3.026 -5.760 1.00 90.88 88 ALA A C 1
ATOM 720 O O . ALA A 1 88 ? 7.292 -3.028 -6.755 1.00 90.88 88 ALA A O 1
ATOM 721 N N . LEU A 1 89 ? 7.544 -3.308 -4.542 1.00 92.69 89 LEU A N 1
ATOM 722 C CA . LEU A 1 89 ? 6.125 -3.517 -4.265 1.00 92.69 89 LEU A CA 1
ATOM 723 C C . LEU A 1 89 ? 5.329 -2.219 -4.438 1.00 92.69 89 LEU A C 1
ATOM 725 O O . LEU A 1 89 ? 4.273 -2.248 -5.063 1.00 92.69 89 LEU A O 1
ATOM 729 N N . GLU A 1 90 ? 5.836 -1.089 -3.949 1.00 94.88 90 GLU A N 1
ATOM 730 C CA . GLU A 1 90 ? 5.231 0.231 -4.169 1.00 94.88 90 GLU A CA 1
ATOM 731 C C . GLU A 1 90 ? 5.173 0.554 -5.666 1.00 94.88 90 GLU A C 1
ATOM 733 O O . GLU A 1 90 ? 4.107 0.858 -6.196 1.00 94.88 90 GLU A O 1
ATOM 738 N N . ALA A 1 91 ? 6.270 0.353 -6.396 1.00 94.50 91 ALA A N 1
ATOM 739 C CA . ALA A 1 91 ? 6.282 0.510 -7.845 1.00 94.50 91 ALA A CA 1
ATOM 740 C C . ALA A 1 91 ? 5.262 -0.392 -8.560 1.00 94.50 91 ALA A C 1
ATOM 742 O O . ALA A 1 91 ? 4.561 0.055 -9.471 1.00 94.50 91 ALA A O 1
ATOM 743 N N . LEU A 1 92 ? 5.131 -1.651 -8.133 1.00 93.88 92 LEU A N 1
ATOM 744 C CA . LEU A 1 92 ? 4.125 -2.569 -8.663 1.00 93.88 92 LEU A CA 1
ATOM 745 C C . LEU A 1 92 ? 2.703 -2.064 -8.385 1.00 93.88 92 LEU A C 1
ATOM 747 O O . LEU A 1 92 ? 1.855 -2.120 -9.272 1.00 93.88 92 LEU A O 1
ATOM 751 N N . ILE A 1 93 ? 2.436 -1.539 -7.187 1.00 96.19 93 ILE A N 1
ATOM 752 C CA . ILE A 1 93 ? 1.145 -0.927 -6.843 1.00 96.19 93 ILE A CA 1
ATOM 753 C C . ILE A 1 93 ? 0.853 0.258 -7.768 1.00 96.19 93 ILE A C 1
ATOM 755 O O . ILE A 1 93 ? -0.254 0.346 -8.306 1.00 96.19 93 ILE A O 1
ATOM 759 N N . GLY A 1 94 ? 1.841 1.129 -7.996 1.00 97.44 94 GLY A N 1
ATOM 760 C CA . GLY A 1 94 ? 1.736 2.245 -8.936 1.00 97.44 94 GLY A CA 1
ATOM 761 C C . GLY A 1 94 ? 1.399 1.774 -10.353 1.00 97.44 94 GLY A C 1
ATOM 762 O O . GLY A 1 94 ? 0.487 2.309 -10.984 1.00 97.44 94 GLY A O 1
ATOM 763 N N . ALA A 1 95 ? 2.060 0.718 -10.832 1.00 96.31 95 ALA A N 1
ATOM 764 C CA . ALA A 1 95 ? 1.792 0.133 -12.145 1.00 96.31 95 ALA A CA 1
ATOM 765 C C . ALA A 1 95 ? 0.381 -0.474 -12.243 1.00 96.31 95 ALA A C 1
ATOM 767 O O . ALA A 1 95 ? -0.339 -0.205 -13.202 1.00 96.31 95 ALA A O 1
ATOM 768 N N . VAL A 1 96 ? -0.056 -1.237 -11.233 1.00 96.31 96 VAL A N 1
ATOM 769 C CA . VAL A 1 96 ? -1.412 -1.813 -11.178 1.00 96.31 96 VAL A CA 1
ATOM 770 C C . VAL A 1 96 ? -2.472 -0.715 -11.140 1.00 96.31 96 VAL A C 1
ATOM 772 O O . VAL A 1 96 ? -3.511 -0.849 -11.781 1.00 96.31 96 VAL A O 1
ATOM 775 N N . TYR A 1 97 ? -2.221 0.381 -10.422 1.00 98.06 97 TYR A N 1
ATOM 776 C CA . TYR A 1 97 ? -3.114 1.537 -10.406 1.00 98.06 97 TYR A CA 1
ATOM 777 C C . TYR A 1 97 ? -3.266 2.183 -11.782 1.00 98.06 97 TYR A C 1
ATOM 779 O O . TYR A 1 97 ? -4.397 2.440 -12.196 1.00 98.06 97 TYR A O 1
ATOM 787 N N . LEU A 1 98 ? -2.167 2.387 -12.509 1.00 97.69 98 LEU A N 1
ATOM 788 C CA . LEU A 1 98 ? -2.222 2.939 -13.863 1.00 97.69 98 LEU A CA 1
ATOM 789 C C . LEU A 1 98 ? -2.914 1.994 -14.858 1.00 97.69 98 LEU A C 1
ATOM 791 O O . LEU A 1 98 ? -3.647 2.466 -15.722 1.00 97.69 98 LEU A O 1
ATOM 795 N N . ASP A 1 99 ? -2.722 0.68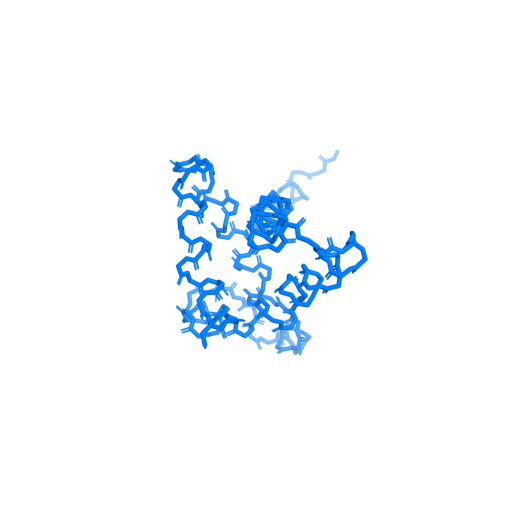0 -14.721 1.00 97.50 99 ASP A N 1
ATOM 796 C CA . ASP A 1 99 ? -3.286 -0.326 -15.634 1.00 97.50 99 ASP A CA 1
ATOM 797 C C . ASP A 1 99 ? -4.764 -0.653 -15.341 1.00 97.50 99 ASP A C 1
ATOM 799 O O . ASP A 1 99 ? -5.568 -0.862 -16.248 1.00 97.50 99 ASP A O 1
ATOM 803 N N . ARG A 1 100 ? -5.152 -0.724 -14.061 1.00 97.06 100 ARG A N 1
ATOM 804 C CA . ARG A 1 100 ? -6.446 -1.293 -13.628 1.00 97.06 100 ARG A CA 1
ATOM 805 C C . ARG A 1 100 ? -7.341 -0.333 -12.850 1.00 97.06 100 ARG A C 1
ATOM 807 O O . ARG A 1 100 ? -8.487 -0.690 -12.556 1.00 97.06 100 ARG A O 1
ATOM 814 N N . GLY A 1 101 ? -6.845 0.855 -12.519 1.00 97.25 101 GLY A N 1
ATOM 815 C CA . GLY A 1 101 ? -7.567 1.862 -11.753 1.00 97.25 101 GLY A CA 1
ATOM 816 C C . GLY A 1 101 ? -7.765 1.511 -10.274 1.00 97.25 101 GLY A C 1
ATOM 817 O O . GLY A 1 101 ? -7.517 0.396 -9.805 1.00 97.25 101 GLY A O 1
ATOM 818 N N . PHE A 1 102 ? -8.273 2.493 -9.526 1.00 95.62 102 PHE A N 1
ATOM 819 C CA . PHE A 1 102 ? -8.335 2.470 -8.061 1.00 95.62 102 PHE A CA 1
ATOM 820 C C . PHE A 1 102 ? -9.026 1.230 -7.475 1.00 95.62 102 PHE A C 1
ATOM 822 O O . PHE A 1 102 ? -8.484 0.582 -6.583 1.00 95.62 102 PHE A O 1
ATOM 829 N N . THR A 1 103 ? -10.209 0.859 -7.974 1.00 96.06 103 THR A N 1
ATOM 830 C CA . THR A 1 103 ? -11.012 -0.236 -7.402 1.00 96.06 103 THR A CA 1
ATOM 831 C C . THR A 1 103 ? -10.286 -1.580 -7.447 1.00 96.06 103 THR A C 1
ATOM 833 O O . THR A 1 103 ? -10.355 -2.361 -6.495 1.00 96.06 103 THR A O 1
ATOM 836 N N . ARG A 1 104 ? -9.577 -1.863 -8.545 1.00 96.25 104 ARG A N 1
ATOM 837 C CA . ARG A 1 104 ? -8.828 -3.115 -8.706 1.00 96.25 104 ARG A CA 1
ATOM 838 C C . ARG A 1 104 ? -7.560 -3.106 -7.859 1.00 96.25 104 ARG A C 1
ATOM 840 O O . ARG A 1 104 ? -7.299 -4.103 -7.189 1.00 96.25 104 ARG A O 1
A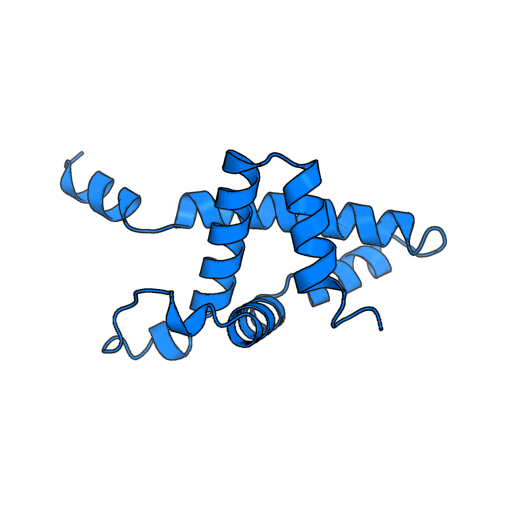TOM 847 N N . THR A 1 105 ? -6.851 -1.980 -7.802 1.00 96.50 105 THR A N 1
ATOM 848 C CA . THR A 1 105 ? -5.693 -1.803 -6.913 1.00 96.50 105 THR A CA 1
ATOM 849 C C . THR A 1 105 ? -6.074 -1.968 -5.449 1.00 96.50 105 THR A C 1
ATOM 851 O O . THR A 1 105 ? -5.404 -2.690 -4.718 1.00 96.50 105 THR A O 1
ATOM 854 N N . ARG A 1 106 ? -7.200 -1.385 -5.027 1.00 95.62 106 ARG A N 1
ATOM 855 C CA . ARG A 1 106 ? -7.738 -1.535 -3.672 1.00 95.62 106 ARG A CA 1
ATOM 856 C C . ARG A 1 106 ? -7.959 -2.993 -3.308 1.00 95.62 106 ARG A C 1
ATOM 858 O O . ARG A 1 106 ? -7.519 -3.422 -2.248 1.00 95.62 106 ARG A O 1
ATOM 865 N N . LYS A 1 107 ? -8.607 -3.763 -4.185 1.00 93.69 107 LYS A N 1
ATOM 866 C CA . LYS A 1 107 ? -8.809 -5.198 -3.954 1.00 93.69 107 LYS A CA 1
ATOM 867 C C . LYS A 1 107 ? -7.473 -5.935 -3.814 1.00 93.69 107 LYS A C 1
ATOM 869 O O . LYS A 1 107 ? -7.285 -6.661 -2.848 1.00 93.69 107 LYS A O 1
ATOM 874 N N . PHE A 1 108 ? -6.539 -5.693 -4.734 1.00 91.25 108 PHE A N 1
ATOM 875 C CA . PHE A 1 108 ? -5.203 -6.290 -4.697 1.00 91.25 108 PHE A CA 1
ATOM 876 C C . PHE A 1 108 ? -4.466 -6.007 -3.377 1.00 91.25 108 PHE A C 1
ATOM 878 O O . PHE A 1 108 ? -3.974 -6.939 -2.744 1.00 91.25 108 PHE A O 1
ATOM 885 N N . ILE A 1 109 ? -4.444 -4.748 -2.929 1.00 92.44 109 ILE A N 1
ATOM 886 C CA . ILE A 1 109 ? -3.788 -4.346 -1.678 1.00 92.44 109 ILE A CA 1
ATOM 887 C C . ILE A 1 109 ? -4.437 -5.020 -0.467 1.00 92.44 109 ILE A C 1
ATOM 889 O O . ILE A 1 109 ? -3.732 -5.564 0.381 1.00 92.44 109 ILE A O 1
ATOM 893 N N . LEU A 1 110 ? -5.769 -5.019 -0.372 1.00 91.25 110 LEU A N 1
ATOM 894 C CA . LEU A 1 110 ? -6.448 -5.618 0.778 1.00 91.25 110 LEU A CA 1
ATOM 895 C C . LEU A 1 110 ? -6.230 -7.137 0.854 1.00 91.25 110 LEU A C 1
ATOM 897 O O . LEU A 1 110 ? -5.964 -7.662 1.935 1.00 91.25 110 LEU A O 1
ATOM 901 N N . ASP A 1 111 ? -6.266 -7.823 -0.290 1.00 86.81 111 ASP A N 1
ATOM 902 C CA . ASP A 1 111 ? -6.115 -9.278 -0.355 1.00 86.81 111 ASP A CA 1
ATOM 903 C C . ASP A 1 111 ? -4.672 -9.735 -0.063 1.00 86.81 111 ASP A C 1
ATOM 905 O O . ASP A 1 111 ? -4.475 -10.767 0.580 1.00 86.81 111 ASP A O 1
ATOM 909 N N . GLN A 1 112 ? -3.666 -8.988 -0.536 1.00 78.75 112 GLN A N 1
ATOM 910 C CA . GLN A 1 112 ? -2.254 -9.405 -0.493 1.00 78.75 112 GLN A CA 1
ATOM 911 C C . GLN A 1 112 ? -1.453 -8.780 0.655 1.00 78.75 112 GLN A C 1
ATOM 913 O O . GLN A 1 112 ? -0.546 -9.419 1.186 1.00 78.75 112 GLN A O 1
ATOM 918 N N . ILE A 1 113 ? -1.766 -7.538 1.036 1.00 77.12 113 ILE A N 1
ATOM 919 C CA . ILE A 1 113 ? -0.965 -6.757 1.992 1.00 77.12 113 ILE A CA 1
ATOM 920 C C . ILE A 1 113 ? -1.613 -6.745 3.367 1.00 77.12 113 ILE A C 1
ATOM 922 O O . ILE A 1 113 ? -0.903 -6.849 4.356 1.00 77.12 113 ILE A O 1
ATOM 926 N N . ILE A 1 114 ? -2.941 -6.635 3.448 1.00 73.44 114 ILE A N 1
ATOM 927 C CA . ILE A 1 114 ? -3.644 -6.452 4.726 1.00 73.44 114 ILE A CA 1
ATOM 928 C C . ILE A 1 114 ? -4.022 -7.768 5.392 1.00 73.44 114 ILE A C 1
ATOM 930 O O . ILE A 1 114 ? -3.912 -7.873 6.610 1.00 73.44 114 ILE A O 1
ATOM 934 N N . LYS A 1 115 ? -4.395 -8.792 4.622 1.00 69.31 115 LYS A N 1
ATOM 935 C CA . LYS A 1 115 ? -4.776 -10.106 5.160 1.00 69.31 115 LYS A CA 1
ATOM 936 C C . LYS A 1 115 ? -3.781 -10.701 6.185 1.00 69.31 115 LYS A C 1
ATOM 938 O O . LYS A 1 115 ? -4.243 -11.250 7.173 1.00 69.31 115 LYS A O 1
ATOM 943 N N . PRO A 1 116 ? -2.447 -10.541 6.048 1.00 60.59 116 PRO A N 1
ATOM 944 C CA . PRO A 1 116 ? -1.485 -10.992 7.060 1.00 60.59 116 PRO A CA 1
ATOM 945 C C . PRO A 1 116 ? -1.453 -10.213 8.389 1.00 60.59 116 PRO A C 1
ATOM 947 O O . PRO A 1 116 ? -0.730 -10.632 9.287 1.00 60.59 116 PRO A O 1
ATOM 950 N N . TYR A 1 117 ? -2.129 -9.064 8.494 1.00 58.34 117 TYR A N 1
ATOM 951 C CA . TYR A 1 117 ? -2.113 -8.183 9.677 1.00 58.34 117 TYR A CA 1
ATOM 952 C C . TYR A 1 117 ? -3.470 -8.083 10.379 1.00 58.34 117 TYR A C 1
ATOM 954 O O . TYR A 1 117 ? -3.567 -7.392 11.392 1.00 58.34 117 TYR A O 1
ATOM 962 N N . VAL A 1 118 ? -4.523 -8.687 9.819 1.00 55.97 118 VAL A N 1
ATOM 963 C CA . VAL A 1 118 ? -5.905 -8.515 10.302 1.00 55.97 118 VAL A CA 1
ATOM 964 C C . VAL A 1 118 ? -6.575 -9.845 10.670 1.00 55.97 118 VAL A C 1
ATOM 966 O O . VAL A 1 118 ? -7.628 -9.806 11.293 1.00 55.97 118 VAL A O 1
ATOM 969 N N . ASP A 1 119 ? -5.940 -10.991 10.411 1.00 46.22 119 ASP A N 1
ATOM 970 C CA . ASP A 1 119 ? -6.375 -12.304 10.911 1.00 46.22 119 ASP A CA 1
ATOM 971 C C . ASP A 1 119 ? -5.223 -13.031 11.622 1.00 46.22 119 ASP A C 1
ATOM 973 O O . ASP A 1 119 ? -4.149 -13.197 10.993 1.00 46.22 119 ASP A O 1
#

Foldseek 3Di:
DDPVVVVVVVPDLVVLLVQLLVLLLVLLLVVLCVVCVPDDPVVSVVVSCVLLPLVLLLVLLVVVVVVVVDDDDPPPPVVVVDSVSSSVSSSVLSVCCVVPNNVRSSVVCCVRRVVVPPD

pLDDT: mean 83.02, std 17.66, range [38.09, 98.06]

Radius of gyration: 15.78 Å; chains: 1; bounding box: 42×33×40 Å

Secondary structure (DSSP, 8-state):
--HHHHHHHHHSTHHHHHHHHHHHHHHHHHHHHHH-TTS-HHHHHHHHHHHHSHHHHHHHHHHTTGGGT----TT-TTGGGS-HHHHHHHHHHHHHHHHHHHHHHHHHHIIIIIHHHH-